Protein AF-A0A2G9RUF3-F1 (afdb_monomer_lite)

Organism: Aquarana catesbeiana (NCBI:txid8400)

Secondary structure (DSSP, 8-state):
------HHHHHHHHHT-GGGT-TTSTTTT-HHHHHHHHHHHHHHHSTTHHHHHHHHHHHHT--------PPPPP-

InterPro domains:
  IPR006578 MADF domain [PF10545] (10-46)
  IPR006578 MADF domain [PS51029] (9-75)

Radius of gyration: 19.61 Å; chains: 1; bounding box: 51×47×39 Å

Foldseek 3Di:
DFPPQDPVNLVVLQVVQCLQPPPPDPNVVPPVSNVVSVLVSCVVGGPPSVVVVVVVCVVVVPPPPPPPPDPDDDD

Structure (mmCIF, N/CA/C/O backbone):
data_AF-A0A2G9RUF3-F1
#
_entry.id   AF-A0A2G9RUF3-F1
#
loop_
_atom_site.group_PDB
_atom_site.id
_atom_site.type_symbol
_atom_site.label_atom_id
_atom_site.label_alt_id
_atom_site.label_comp_id
_atom_site.label_asym_id
_atom_site.label_entity_id
_atom_site.label_seq_id
_atom_site.pdbx_PDB_ins_code
_atom_site.Cartn_x
_atom_site.Cartn_y
_atom_site.Cartn_z
_atom_site.occupancy
_atom_site.B_iso_or_equiv
_atom_site.auth_seq_id
_atom_site.auth_comp_id
_atom_site.auth_asym_id
_atom_site.auth_atom_id
_atom_site.pdbx_PDB_model_num
ATOM 1 N N . MET A 1 1 ? 10.835 -4.633 -17.792 1.00 47.06 1 MET A N 1
ATOM 2 C CA . MET A 1 1 ? 10.234 -5.929 -17.418 1.00 47.06 1 MET A CA 1
ATOM 3 C C . MET A 1 1 ? 9.859 -5.822 -15.951 1.00 47.06 1 MET A C 1
ATOM 5 O O . MET A 1 1 ? 10.709 -5.384 -15.183 1.00 47.06 1 MET A O 1
ATOM 9 N N . ALA A 1 2 ? 8.594 -6.065 -15.589 1.00 56.25 2 ALA A N 1
ATOM 10 C CA . ALA A 1 2 ? 8.197 -6.138 -14.180 1.00 56.25 2 ALA A CA 1
ATOM 11 C C . ALA A 1 2 ? 9.033 -7.232 -13.502 1.00 56.25 2 ALA A C 1
ATOM 13 O O . ALA A 1 2 ? 9.380 -8.213 -14.163 1.00 56.25 2 ALA A O 1
ATOM 14 N N . ARG A 1 3 ? 9.426 -7.048 -12.237 1.00 58.12 3 ARG A N 1
ATOM 15 C CA . ARG A 1 3 ? 10.036 -8.162 -11.503 1.00 58.12 3 ARG A CA 1
ATOM 16 C C . ARG A 1 3 ? 8.975 -9.261 -11.428 1.00 58.12 3 ARG A C 1
ATOM 18 O O . ARG A 1 3 ? 7.811 -8.938 -11.202 1.00 58.12 3 ARG A O 1
ATOM 25 N N . ASP A 1 4 ? 9.356 -10.519 -11.629 1.00 67.50 4 ASP A N 1
ATOM 26 C CA . ASP A 1 4 ? 8.484 -11.650 -11.300 1.00 67.50 4 ASP A CA 1
ATOM 27 C C . ASP A 1 4 ? 8.307 -11.664 -9.778 1.00 67.50 4 ASP A C 1
ATOM 29 O O . ASP A 1 4 ? 9.087 -12.253 -9.031 1.00 67.50 4 ASP A O 1
ATOM 33 N N . VAL A 1 5 ? 7.337 -10.886 -9.304 1.00 72.31 5 VAL A N 1
ATOM 34 C CA . VAL A 1 5 ? 6.926 -10.862 -7.907 1.00 72.31 5 VAL A CA 1
ATOM 35 C C . VAL A 1 5 ? 5.904 -11.969 -7.752 1.00 72.31 5 VAL A C 1
ATOM 37 O O . VAL A 1 5 ? 4.830 -11.911 -8.351 1.00 72.31 5 VAL A O 1
ATOM 40 N N . SER A 1 6 ? 6.243 -12.982 -6.956 1.00 84.62 6 SER A N 1
ATOM 41 C CA . SER A 1 6 ? 5.305 -14.059 -6.666 1.00 84.62 6 SER A CA 1
ATOM 42 C C . SER A 1 6 ? 4.065 -13.513 -5.963 1.00 84.62 6 SER A C 1
ATOM 44 O O . SER A 1 6 ? 4.137 -12.524 -5.223 1.00 84.62 6 SER A O 1
ATOM 46 N N . HIS A 1 7 ? 2.926 -14.181 -6.143 1.00 84.19 7 HIS A N 1
ATOM 47 C CA . HIS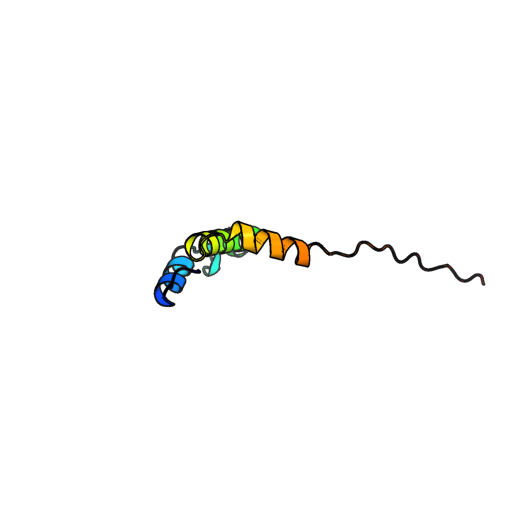 A 1 7 ? 1.678 -13.812 -5.475 1.00 84.19 7 HIS A CA 1
ATOM 48 C C . HIS A 1 7 ? 1.862 -13.715 -3.949 1.00 84.19 7 HIS A C 1
ATOM 50 O O . HIS A 1 7 ? 1.316 -12.810 -3.322 1.00 84.19 7 HIS A O 1
ATOM 56 N N . GLU A 1 8 ? 2.699 -14.570 -3.353 1.00 87.56 8 GLU A N 1
ATOM 57 C CA . GLU A 1 8 ? 3.021 -14.550 -1.923 1.00 87.56 8 GLU A CA 1
ATOM 58 C C . GLU A 1 8 ? 3.751 -13.268 -1.496 1.00 87.56 8 GLU A C 1
ATOM 60 O O . GLU A 1 8 ? 3.443 -12.712 -0.442 1.00 87.56 8 GLU A O 1
ATOM 65 N N . GLN A 1 9 ? 4.678 -12.756 -2.309 1.00 87.50 9 GLN A N 1
ATOM 66 C CA . GLN A 1 9 ? 5.378 -11.500 -2.014 1.00 87.50 9 GLN A CA 1
ATOM 67 C C . GLN A 1 9 ? 4.438 -10.302 -2.100 1.00 87.50 9 GLN A C 1
ATOM 69 O O . GLN A 1 9 ? 4.499 -9.422 -1.243 1.00 87.50 9 GLN A O 1
ATOM 74 N N . LEU A 1 10 ? 3.516 -10.283 -3.065 1.00 88.75 10 LEU A N 1
ATOM 75 C CA . LEU A 1 10 ? 2.493 -9.240 -3.117 1.00 88.75 10 LEU A CA 1
ATOM 76 C C . LEU A 1 10 ? 1.579 -9.292 -1.882 1.00 88.75 10 LEU A C 1
ATOM 78 O O . LEU A 1 10 ? 1.305 -8.255 -1.279 1.00 88.75 10 LEU A O 1
ATOM 82 N N . ILE A 1 11 ? 1.159 -10.491 -1.464 1.00 90.50 11 ILE A N 1
ATOM 83 C CA . ILE A 1 11 ? 0.361 -10.676 -0.244 1.00 90.50 11 ILE A CA 1
ATOM 84 C C . ILE A 1 11 ? 1.118 -10.144 0.979 1.00 90.50 11 ILE A C 1
ATOM 86 O O . ILE A 1 11 ? 0.526 -9.422 1.777 1.00 90.50 11 ILE A O 1
ATOM 90 N N . GLN A 1 12 ? 2.416 -10.432 1.112 1.00 91.44 12 GLN A N 1
ATOM 91 C CA . GLN A 1 12 ? 3.246 -9.916 2.208 1.00 91.44 12 GLN A CA 1
ATOM 92 C C . GLN A 1 12 ? 3.352 -8.385 2.195 1.00 91.44 12 GLN A C 1
ATOM 94 O O . GLN A 1 12 ? 3.202 -7.755 3.242 1.00 91.44 12 GLN A O 1
ATOM 99 N N . LEU A 1 13 ? 3.550 -7.777 1.021 1.00 91.44 13 LEU A N 1
ATOM 100 C CA . LEU A 1 13 ? 3.639 -6.321 0.863 1.00 91.44 13 LEU A CA 1
ATOM 101 C C . LEU A 1 13 ? 2.338 -5.603 1.239 1.00 91.44 13 LEU A C 1
ATOM 103 O O . LEU A 1 13 ? 2.382 -4.524 1.838 1.00 91.44 13 LEU A O 1
ATOM 107 N N . VAL A 1 14 ? 1.193 -6.207 0.910 1.00 91.56 14 VAL A N 1
ATOM 108 C CA . VAL A 1 14 ? -0.132 -5.708 1.300 1.00 91.56 14 VAL A CA 1
ATOM 109 C C . VAL A 1 14 ? -0.361 -5.913 2.796 1.00 91.56 14 VAL A C 1
ATOM 111 O O . VAL A 1 14 ? -0.791 -4.987 3.482 1.00 91.56 14 VAL A O 1
ATOM 114 N N . HIS A 1 15 ? -0.025 -7.089 3.335 1.00 91.31 15 HIS A N 1
ATOM 115 C CA . HIS A 1 15 ? -0.180 -7.380 4.761 1.00 91.31 15 HIS A CA 1
ATOM 116 C C . HIS A 1 15 ? 0.650 -6.449 5.649 1.00 91.31 15 HIS A C 1
ATOM 118 O O . HIS A 1 15 ? 0.168 -6.024 6.699 1.00 91.31 15 HIS A O 1
ATOM 124 N N . ALA A 1 16 ? 1.856 -6.079 5.213 1.00 91.44 16 ALA A N 1
ATOM 125 C CA . ALA A 1 16 ? 2.738 -5.153 5.920 1.00 91.44 16 ALA A CA 1
ATOM 126 C C . ALA A 1 16 ? 2.180 -3.720 6.032 1.00 91.44 16 ALA A C 1
ATOM 128 O O . ALA A 1 16 ? 2.710 -2.917 6.798 1.00 91.44 16 ALA A O 1
ATOM 129 N N . ARG A 1 17 ? 1.116 -3.382 5.290 1.00 91.75 17 ARG A N 1
ATOM 130 C CA . ARG A 1 17 ? 0.502 -2.048 5.253 1.00 91.75 17 ARG A CA 1
ATOM 131 C C . ARG A 1 17 ? -0.948 -2.114 5.757 1.00 91.75 17 ARG A C 1
ATOM 133 O O . ARG A 1 17 ? -1.869 -2.267 4.954 1.00 91.75 17 ARG A O 1
ATOM 140 N N . PRO A 1 18 ? -1.189 -1.936 7.072 1.00 89.38 18 PRO A N 1
ATOM 141 C CA . PRO A 1 18 ? -2.524 -2.042 7.673 1.00 89.38 18 PRO A CA 1
ATOM 142 C C . PRO A 1 18 ? -3.548 -1.086 7.059 1.00 89.38 18 PRO A C 1
ATOM 144 O O . PRO A 1 18 ? -4.725 -1.412 6.984 1.00 89.38 18 PRO A O 1
ATOM 147 N N . ALA A 1 19 ? -3.112 0.063 6.538 1.00 89.19 19 ALA A N 1
ATOM 148 C CA . ALA A 1 19 ? -3.978 1.004 5.830 1.00 89.19 19 ALA A CA 1
ATOM 149 C C . ALA A 1 19 ? -4.754 0.372 4.655 1.00 89.19 19 ALA A C 1
ATOM 151 O O . ALA A 1 19 ? -5.791 0.898 4.263 1.00 89.19 19 ALA A O 1
ATOM 152 N N . LEU A 1 20 ? -4.285 -0.745 4.087 1.00 89.69 20 LEU A N 1
ATOM 153 C CA . LEU A 1 20 ? -4.924 -1.394 2.940 1.00 89.69 20 LEU A CA 1
ATOM 154 C C . LEU A 1 20 ? -6.007 -2.412 3.319 1.00 89.69 20 LEU A C 1
ATOM 156 O O . LEU A 1 20 ? -6.911 -2.648 2.520 1.00 89.69 20 LEU A O 1
ATOM 160 N N . TRP A 1 21 ? -5.944 -3.002 4.514 1.00 91.00 21 TRP A N 1
ATOM 161 C CA . TRP A 1 21 ? -6.816 -4.122 4.894 1.00 91.00 21 TRP A CA 1
ATOM 162 C C . TRP A 1 21 ? -7.400 -4.015 6.309 1.00 91.00 21 TRP A C 1
ATOM 164 O O . TRP A 1 21 ? -8.480 -4.551 6.567 1.00 91.00 21 TRP A O 1
ATOM 174 N N . ASP A 1 22 ? -6.731 -3.319 7.229 1.00 90.94 22 ASP A N 1
ATOM 175 C CA . ASP A 1 22 ? -7.167 -3.190 8.614 1.00 90.94 22 ASP A CA 1
ATOM 176 C C . ASP A 1 22 ? -8.169 -2.044 8.771 1.00 90.94 22 ASP A C 1
ATOM 178 O O . ASP A 1 22 ? -7.810 -0.872 8.867 1.00 90.94 22 ASP A O 1
ATOM 182 N N . LYS A 1 23 ? -9.450 -2.402 8.892 1.00 88.00 23 LYS A N 1
ATOM 183 C CA . LYS A 1 23 ? -10.552 -1.461 9.146 1.00 88.00 23 LYS A CA 1
ATOM 184 C C . LYS A 1 23 ? -10.412 -0.675 10.451 1.00 88.00 23 LYS A C 1
ATOM 186 O O . LYS A 1 23 ? -11.100 0.328 10.618 1.00 88.00 23 LYS A O 1
ATOM 191 N N . ARG A 1 24 ? -9.588 -1.147 11.390 1.00 89.31 24 ARG A N 1
ATOM 192 C CA . ARG A 1 24 ? -9.332 -0.478 12.673 1.00 89.31 24 ARG A CA 1
ATOM 193 C C . ARG A 1 24 ? -8.235 0.578 12.548 1.00 89.31 24 ARG A C 1
ATOM 195 O O . ARG A 1 24 ? -8.123 1.423 13.432 1.00 89.31 24 ARG A O 1
ATOM 202 N N . SER A 1 25 ? -7.460 0.560 11.462 1.00 84.25 25 SER A N 1
ATOM 203 C CA . SER A 1 25 ? -6.497 1.611 11.160 1.00 84.25 25 SER A CA 1
ATOM 204 C C . SER A 1 25 ? -7.224 2.890 10.749 1.00 84.25 25 SER A C 1
ATOM 206 O O . SER A 1 25 ? -8.075 2.885 9.857 1.00 84.25 25 SER A O 1
ATOM 208 N N . ALA A 1 26 ? -6.851 4.016 11.359 1.00 83.75 26 ALA A N 1
ATOM 209 C CA . ALA A 1 26 ? -7.376 5.331 10.992 1.00 83.75 26 ALA A CA 1
ATOM 210 C C . ALA A 1 26 ? -7.107 5.668 9.511 1.00 83.75 26 ALA A C 1
ATOM 212 O O . ALA A 1 26 ? -7.892 6.361 8.864 1.00 83.75 26 ALA A O 1
ATOM 213 N N . GLU A 1 27 ? -6.022 5.130 8.954 1.00 83.88 27 GLU A N 1
ATOM 214 C CA . GLU A 1 27 ? -5.614 5.359 7.570 1.00 83.88 27 GLU A CA 1
ATOM 215 C C . GLU A 1 27 ? -6.452 4.566 6.560 1.00 83.88 27 GLU A C 1
ATOM 217 O O . GLU A 1 27 ? -6.555 4.974 5.406 1.00 83.88 27 GLU A O 1
ATOM 222 N N . TYR A 1 28 ? -7.111 3.481 6.980 1.00 85.31 28 TYR A N 1
ATOM 223 C CA . TYR A 1 28 ? -7.947 2.666 6.093 1.00 85.31 28 TYR A CA 1
ATOM 224 C C . TYR A 1 28 ? -9.174 3.425 5.582 1.00 85.31 28 TYR A C 1
ATOM 226 O O . TYR A 1 28 ? -9.577 3.282 4.425 1.00 85.31 28 TYR A O 1
ATOM 234 N N . SER A 1 29 ? -9.760 4.282 6.423 1.00 83.56 29 SER A N 1
ATOM 235 C CA . SER A 1 29 ? -10.879 5.129 6.005 1.00 83.56 29 SER A CA 1
ATOM 236 C C . SER A 1 29 ? -10.443 6.250 5.055 1.00 83.56 29 SER A C 1
ATOM 238 O O . SER A 1 29 ? -11.291 6.843 4.385 1.00 83.56 29 SER A O 1
ATOM 240 N N . ASN A 1 30 ? -9.146 6.557 4.979 1.00 87.94 30 ASN A N 1
ATOM 241 C CA . ASN A 1 30 ? -8.632 7.628 4.144 1.00 87.94 30 ASN A CA 1
ATOM 242 C C . ASN A 1 30 ? -8.283 7.090 2.749 1.00 87.94 30 ASN A C 1
ATOM 244 O O . ASN A 1 30 ? -7.349 6.312 2.559 1.00 87.94 30 ASN A O 1
ATOM 248 N N . GLN A 1 31 ? -9.044 7.519 1.741 1.00 84.75 31 GLN A N 1
ATOM 249 C CA . GLN A 1 31 ? -8.790 7.138 0.353 1.00 84.75 31 GLN A CA 1
ATOM 250 C C . GLN A 1 31 ? -7.398 7.571 -0.121 1.00 84.75 31 GLN A C 1
ATOM 252 O O . GLN A 1 31 ? -6.733 6.786 -0.787 1.00 84.75 31 GLN A O 1
ATOM 257 N N . ASN A 1 32 ? -6.943 8.770 0.252 1.00 85.00 32 ASN A N 1
ATOM 258 C CA . ASN A 1 32 ? -5.628 9.263 -0.145 1.00 85.00 32 ASN A CA 1
ATOM 259 C C . ASN A 1 32 ? -4.512 8.402 0.457 1.00 85.00 32 ASN A C 1
ATOM 261 O O . ASN A 1 32 ? -3.596 7.997 -0.251 1.00 85.00 32 ASN A O 1
ATOM 265 N N . SER A 1 33 ? -4.628 8.049 1.741 1.00 84.00 33 SER A N 1
ATOM 266 C CA . SER A 1 33 ? -3.673 7.152 2.404 1.00 84.00 33 SER A CA 1
ATOM 267 C C . SER A 1 33 ? -3.615 5.785 1.727 1.00 84.00 33 SER A C 1
ATOM 269 O O . SER A 1 33 ? -2.527 5.283 1.467 1.00 84.00 33 SER A O 1
ATOM 271 N N . ARG A 1 34 ? -4.764 5.202 1.366 1.00 86.19 34 ARG A N 1
ATOM 272 C CA . ARG A 1 34 ? -4.799 3.928 0.632 1.00 86.19 34 ARG A CA 1
ATOM 273 C C . ARG A 1 34 ? -4.144 4.023 -0.741 1.00 86.19 34 ARG A C 1
ATOM 275 O O . ARG A 1 34 ? -3.372 3.136 -1.089 1.00 86.19 34 ARG A O 1
ATOM 282 N N . SER A 1 35 ? -4.423 5.084 -1.496 1.00 85.38 35 SER A N 1
ATOM 283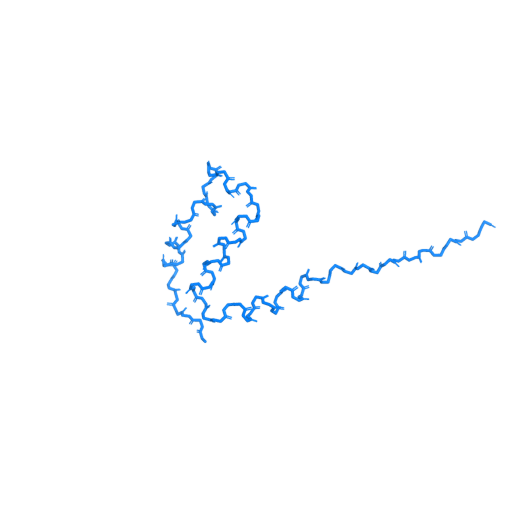 C CA . SER A 1 35 ? -3.805 5.302 -2.807 1.00 85.38 35 SER A CA 1
ATOM 284 C C . SER A 1 35 ? -2.285 5.421 -2.704 1.00 85.38 35 SER A C 1
ATOM 286 O O . SER A 1 35 ? -1.587 4.705 -3.412 1.00 85.38 35 SER A O 1
ATOM 288 N N . MET A 1 36 ? -1.772 6.224 -1.764 1.00 87.44 36 MET A N 1
ATOM 289 C CA . MET A 1 36 ? -0.326 6.361 -1.541 1.00 87.44 36 MET A CA 1
ATOM 290 C C . MET A 1 36 ? 0.325 5.020 -1.173 1.00 87.44 36 MET A C 1
ATOM 292 O O . MET A 1 36 ? 1.385 4.675 -1.684 1.00 87.44 36 MET A O 1
ATOM 296 N N . LYS A 1 37 ? -0.331 4.209 -0.333 1.00 89.44 37 LYS A N 1
ATOM 297 C CA . LYS A 1 37 ? 0.188 2.889 0.059 1.00 89.44 37 LYS A CA 1
ATOM 298 C C . LYS A 1 37 ? 0.205 1.883 -1.089 1.00 89.44 37 LYS A C 1
ATOM 300 O O . LYS A 1 37 ? 1.098 1.043 -1.132 1.00 89.44 37 LYS A O 1
ATOM 305 N N . TRP A 1 38 ? -0.743 1.969 -2.018 1.00 89.50 38 TRP A N 1
ATOM 306 C CA . TRP A 1 38 ? -0.695 1.190 -3.253 1.00 89.50 38 TRP A CA 1
ATOM 307 C C . TRP A 1 38 ? 0.415 1.663 -4.189 1.00 89.50 38 TRP A C 1
ATOM 309 O O . TRP A 1 38 ? 1.116 0.823 -4.744 1.00 89.50 38 TRP A O 1
ATOM 319 N N . GLU A 1 39 ? 0.610 2.976 -4.337 1.00 88.00 39 GLU A N 1
ATOM 320 C CA . GLU A 1 39 ? 1.714 3.529 -5.131 1.00 88.00 39 GLU A CA 1
ATOM 321 C C . GLU A 1 39 ? 3.075 3.044 -4.624 1.00 88.00 39 GLU A C 1
ATOM 323 O O . GLU A 1 39 ? 3.864 2.559 -5.430 1.00 88.00 39 GLU A O 1
ATOM 328 N N . GLU A 1 40 ? 3.304 3.050 -3.305 1.00 87.81 40 GLU A N 1
ATOM 329 C CA . GLU A 1 40 ? 4.514 2.474 -2.697 1.00 87.81 40 GLU A CA 1
ATOM 330 C C . GLU A 1 40 ? 4.720 1.001 -3.104 1.00 87.81 40 GLU A C 1
ATOM 332 O O . GLU A 1 40 ? 5.811 0.616 -3.519 1.00 87.81 40 GLU A O 1
ATOM 337 N N . ILE A 1 41 ? 3.670 0.167 -3.028 1.00 89.44 41 ILE A N 1
ATOM 338 C CA . ILE A 1 41 ? 3.756 -1.246 -3.439 1.00 89.44 41 ILE A CA 1
ATOM 339 C C . ILE A 1 41 ? 4.121 -1.344 -4.921 1.00 89.44 41 ILE A C 1
ATOM 341 O O . ILE A 1 41 ? 4.978 -2.147 -5.291 1.00 89.44 41 ILE A O 1
ATOM 345 N N . PHE A 1 42 ? 3.491 -0.541 -5.779 1.00 85.31 42 PHE A N 1
ATOM 346 C CA . PHE A 1 42 ? 3.740 -0.591 -7.214 1.00 85.31 42 PHE A CA 1
ATOM 347 C C . PHE A 1 42 ? 5.149 -0.138 -7.602 1.00 85.31 42 PHE A C 1
ATOM 349 O O . PHE A 1 42 ? 5.730 -0.738 -8.508 1.00 85.31 42 PHE A O 1
ATOM 356 N N . GLU A 1 43 ? 5.722 0.849 -6.910 1.00 84.69 43 GLU A N 1
ATOM 357 C CA . GLU A 1 43 ? 7.128 1.237 -7.077 1.00 84.69 43 GLU A CA 1
ATOM 358 C C . GLU A 1 43 ? 8.092 0.104 -6.711 1.00 84.69 43 GLU A C 1
ATOM 360 O O . GLU A 1 43 ? 9.097 -0.104 -7.395 1.00 84.69 43 GLU A O 1
ATOM 365 N N . GLU A 1 44 ? 7.774 -0.668 -5.670 1.00 84.19 44 GLU A N 1
ATOM 366 C CA . GLU A 1 44 ? 8.598 -1.801 -5.245 1.00 84.19 44 GLU A CA 1
ATOM 367 C C . GLU A 1 44 ? 8.521 -2.988 -6.220 1.00 84.19 44 GLU A C 1
ATOM 369 O O . GLU A 1 44 ? 9.551 -3.601 -6.546 1.00 84.19 44 GLU A O 1
ATOM 374 N N . VAL A 1 45 ? 7.315 -3.312 -6.709 1.00 85.69 45 VAL A N 1
ATOM 375 C CA . VAL A 1 45 ? 7.089 -4.482 -7.576 1.00 85.69 45 VAL A CA 1
ATOM 376 C C . VAL A 1 45 ? 7.395 -4.214 -9.051 1.00 85.69 45 VAL A C 1
ATOM 378 O O . VAL A 1 45 ? 7.829 -5.115 -9.774 1.00 85.69 45 VAL A O 1
ATOM 381 N N . THR A 1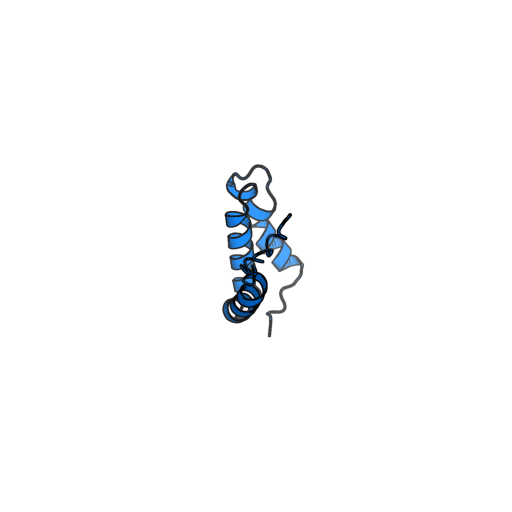 46 ? 7.212 -2.974 -9.510 1.00 80.69 46 THR A N 1
ATOM 382 C CA . THR A 1 46 ? 7.339 -2.603 -10.922 1.00 80.69 46 THR A CA 1
ATOM 383 C C . THR A 1 46 ? 8.473 -1.600 -11.118 1.00 80.69 46 THR A C 1
ATOM 385 O O . THR A 1 46 ? 8.328 -0.414 -10.814 1.00 80.69 46 THR A O 1
ATOM 388 N N . PRO A 1 47 ? 9.595 -2.020 -11.728 1.00 73.56 47 PRO A N 1
ATOM 389 C CA . PRO A 1 47 ? 10.617 -1.089 -12.172 1.00 73.56 47 PRO A CA 1
ATOM 390 C C . PRO A 1 47 ? 10.010 -0.077 -13.148 1.00 73.56 47 PRO A C 1
ATOM 392 O O . PRO A 1 47 ? 9.335 -0.463 -14.104 1.00 73.56 47 PRO A O 1
ATOM 395 N N . ASN A 1 48 ? 10.297 1.209 -12.936 1.00 71.81 48 ASN A N 1
ATOM 396 C CA . ASN A 1 48 ? 9.786 2.319 -13.745 1.00 71.81 48 ASN A CA 1
ATOM 397 C C . ASN A 1 48 ? 8.267 2.585 -13.601 1.00 71.81 48 ASN A C 1
ATOM 399 O O . ASN A 1 48 ? 7.643 3.120 -14.522 1.00 71.81 48 ASN A O 1
ATOM 403 N N . TRP A 1 49 ? 7.674 2.253 -12.443 1.00 73.62 49 TRP A N 1
ATOM 404 C CA . TRP A 1 49 ? 6.265 2.534 -12.132 1.00 73.62 49 TRP A CA 1
ATOM 405 C C . TRP A 1 49 ? 5.868 3.993 -12.379 1.00 73.62 49 TRP A C 1
ATOM 407 O O . TRP A 1 49 ? 4.877 4.238 -13.056 1.00 73.62 49 TRP A O 1
ATOM 417 N N . LEU A 1 50 ? 6.666 4.967 -11.931 1.00 69.56 50 LEU A N 1
ATOM 418 C CA . LEU A 1 50 ? 6.381 6.398 -12.117 1.00 69.56 50 LEU A CA 1
ATOM 419 C C . LEU A 1 50 ? 6.199 6.791 -13.594 1.00 69.56 50 LEU A C 1
ATOM 421 O O . LEU A 1 50 ? 5.342 7.609 -13.929 1.00 69.56 50 LEU A O 1
ATOM 425 N N . SER A 1 51 ? 6.959 6.177 -14.506 1.00 69.81 51 SER A N 1
ATOM 426 C CA . SER A 1 51 ? 6.824 6.415 -15.949 1.00 69.81 51 SER A CA 1
ATOM 427 C C . SER A 1 51 ? 5.516 5.841 -16.514 1.00 69.81 51 SER A C 1
ATOM 429 O O . SER A 1 51 ? 4.919 6.438 -17.412 1.00 69.81 51 SER A O 1
ATOM 431 N N . LEU A 1 52 ? 5.028 4.727 -15.957 1.00 65.94 52 LEU A N 1
ATOM 432 C CA . LEU A 1 52 ? 3.740 4.118 -16.308 1.00 65.94 52 LEU A CA 1
ATOM 433 C C . LEU A 1 52 ? 2.555 4.853 -15.657 1.00 65.94 52 LEU A C 1
ATOM 435 O O . LEU A 1 52 ? 1.549 5.098 -16.320 1.00 65.94 52 LEU A O 1
ATOM 439 N N . SER A 1 53 ? 2.693 5.267 -14.397 1.00 65.38 53 SER A N 1
ATOM 440 C CA . SER A 1 53 ? 1.669 5.985 -13.631 1.00 65.38 53 SER A CA 1
ATOM 441 C C . SER A 1 53 ? 1.384 7.375 -14.216 1.00 65.38 53 SER A C 1
ATOM 443 O O . SER A 1 53 ? 0.228 7.728 -14.452 1.00 65.38 53 SER A O 1
ATOM 445 N N . ASN A 1 54 ? 2.422 8.119 -14.623 1.00 58.84 54 ASN A N 1
ATOM 446 C CA . ASN A 1 54 ? 2.261 9.402 -15.322 1.00 58.84 54 ASN A CA 1
ATOM 447 C C . ASN A 1 54 ? 1.479 9.278 -16.639 1.00 58.84 54 ASN A C 1
ATOM 449 O O . ASN A 1 54 ? 0.797 10.214 -17.062 1.00 58.84 54 ASN A O 1
ATOM 453 N N . ARG A 1 55 ? 1.543 8.116 -17.296 1.00 54.50 55 ARG A N 1
ATOM 454 C CA . ARG A 1 55 ? 0.746 7.831 -18.492 1.00 54.50 55 ARG A CA 1
ATOM 455 C C . ARG A 1 55 ? -0.728 7.579 -18.147 1.00 54.50 55 ARG A C 1
ATOM 457 O O . ARG A 1 55 ? -1.587 7.916 -18.953 1.00 54.50 55 ARG A O 1
ATOM 464 N N . HIS A 1 56 ? -1.022 7.062 -16.954 1.00 51.78 56 HIS A N 1
ATOM 465 C CA . HIS A 1 56 ? -2.376 6.784 -16.468 1.00 51.78 56 HIS A CA 1
ATOM 466 C C . HIS A 1 56 ? -3.076 8.033 -15.894 1.00 51.78 56 HIS A C 1
ATOM 468 O O . HIS A 1 56 ? -4.259 8.253 -16.152 1.00 51.78 56 HIS A O 1
ATOM 474 N N . HIS A 1 57 ? -2.344 8.925 -15.214 1.00 50.53 57 HIS A N 1
ATOM 475 C CA . HIS A 1 57 ? -2.888 10.201 -14.716 1.00 50.53 57 HIS A CA 1
ATOM 476 C C . HIS A 1 57 ? -3.297 11.157 -15.847 1.00 50.53 57 HIS A C 1
ATOM 478 O O . HIS A 1 57 ? -4.229 11.940 -15.682 1.00 50.53 57 HIS A O 1
ATOM 484 N N . ARG A 1 58 ? -2.670 11.053 -17.028 1.00 47.81 58 ARG A N 1
ATOM 485 C CA . ARG A 1 58 ? -3.111 11.780 -18.233 1.00 47.81 58 ARG A CA 1
ATOM 486 C C . ARG A 1 58 ? -4.463 11.299 -18.763 1.00 47.81 58 ARG A C 1
ATOM 488 O O . ARG A 1 58 ? -5.151 12.087 -19.392 1.00 47.81 58 ARG A O 1
ATOM 495 N N . ILE A 1 59 ? -4.847 10.050 -18.493 1.00 50.03 59 IL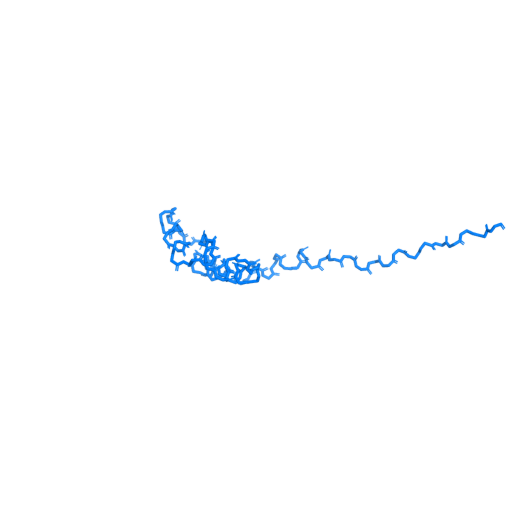E A N 1
ATOM 496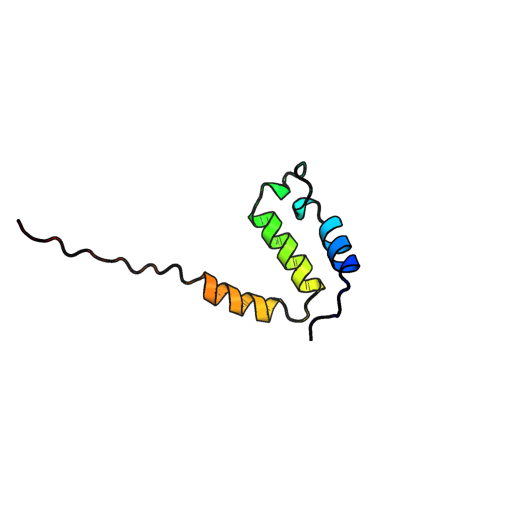 C CA . ILE A 1 59 ? -6.117 9.463 -18.951 1.00 50.03 59 ILE A CA 1
ATOM 497 C C . ILE A 1 59 ? -7.244 9.768 -17.951 1.00 50.03 59 ILE A C 1
ATOM 499 O O . ILE A 1 59 ? -8.361 10.072 -18.347 1.00 50.03 59 ILE A O 1
ATOM 503 N N . HIS A 1 60 ? -6.953 9.771 -16.645 1.00 45.00 60 HIS A N 1
ATOM 504 C CA . HIS A 1 60 ? -7.934 10.137 -15.611 1.00 45.00 60 HIS A CA 1
ATOM 505 C C . HIS A 1 60 ? -8.066 11.655 -15.362 1.00 45.00 60 HIS A C 1
ATOM 507 O O . HIS A 1 60 ? -8.955 12.081 -14.622 1.00 45.00 60 HIS A O 1
ATOM 513 N N . GLY A 1 61 ? -7.195 12.467 -15.972 1.00 40.47 61 GLY A N 1
ATOM 514 C CA . GLY A 1 61 ? -7.216 13.931 -15.917 1.00 40.47 61 GLY A CA 1
ATOM 515 C C . GLY A 1 61 ? -8.212 14.604 -16.868 1.00 40.47 61 GLY A C 1
ATOM 516 O O . GLY A 1 61 ? -8.481 15.790 -16.691 1.00 40.47 61 GLY A O 1
ATOM 517 N N . GLU A 1 62 ? -8.818 13.883 -17.819 1.00 43.94 62 GLU A N 1
ATOM 518 C CA . GLU A 1 62 ? -9.940 14.393 -18.625 1.00 43.94 62 GLU A CA 1
ATOM 519 C C . GLU A 1 62 ? -11.243 14.381 -17.809 1.00 43.94 62 GLU A C 1
ATOM 521 O O . GLU A 1 62 ? -12.231 13.716 -18.115 1.00 43.94 62 GLU A O 1
ATOM 526 N N . LYS A 1 63 ? -11.279 15.187 -16.746 1.00 43.66 63 LYS A N 1
ATOM 527 C CA . LYS A 1 63 ? -12.536 15.829 -16.371 1.00 43.66 63 LYS A CA 1
ATOM 528 C C . LYS A 1 63 ? -12.751 16.937 -17.391 1.00 43.66 63 LYS A C 1
ATOM 530 O O . LYS A 1 63 ? -12.283 18.054 -17.188 1.00 43.66 63 LYS A O 1
ATOM 535 N N . ASN A 1 64 ? -13.415 16.596 -18.495 1.00 40.81 64 ASN A N 1
ATOM 536 C CA . ASN A 1 64 ? -13.930 17.557 -19.462 1.00 40.81 64 ASN A CA 1
ATOM 537 C C . ASN A 1 64 ? -14.706 18.642 -18.710 1.00 40.81 64 ASN A C 1
ATOM 539 O O . ASN A 1 64 ? -15.837 18.440 -18.275 1.00 40.81 64 ASN A O 1
ATOM 543 N N . HIS A 1 65 ? -14.065 19.793 -18.535 1.00 43.62 65 HIS A N 1
ATOM 544 C CA . HIS A 1 65 ? -14.696 21.041 -18.136 1.00 43.62 65 HIS A CA 1
ATOM 545 C C . HIS A 1 65 ? -15.150 21.786 -19.399 1.00 43.62 65 HIS A C 1
ATOM 547 O O . HIS A 1 65 ? -14.981 22.997 -19.512 1.00 43.62 65 HIS A O 1
ATOM 553 N N . ASP A 1 66 ? -15.744 21.071 -20.356 1.00 46.69 66 ASP A N 1
ATOM 554 C CA . ASP A 1 66 ? -16.547 21.713 -21.384 1.00 46.69 66 ASP A CA 1
ATOM 555 C C . ASP A 1 66 ? -17.842 22.162 -20.720 1.00 46.69 66 ASP A C 1
ATOM 557 O O . ASP A 1 66 ? -18.772 21.391 -20.467 1.00 46.69 66 ASP A O 1
ATOM 561 N N . LYS A 1 67 ? -17.872 23.447 -20.370 1.00 45.12 67 LYS A N 1
ATOM 562 C CA . LYS A 1 67 ? -19.111 24.154 -20.083 1.00 45.12 67 LYS A CA 1
ATOM 563 C C . LYS A 1 67 ? -19.975 24.038 -21.338 1.00 45.12 67 LYS A C 1
ATOM 565 O O . LYS A 1 67 ? -19.780 24.784 -22.290 1.00 45.12 67 LYS A O 1
ATOM 570 N N . VAL A 1 68 ? -20.921 23.103 -21.345 1.00 49.06 68 VAL A N 1
ATOM 571 C CA . VAL A 1 68 ? -21.987 23.088 -22.347 1.00 49.06 68 VAL A CA 1
ATOM 572 C C . VAL A 1 68 ? -22.873 24.290 -22.046 1.00 49.06 68 VAL A C 1
ATOM 574 O O . VAL A 1 68 ? -23.747 24.249 -21.180 1.00 49.06 68 VAL A O 1
ATOM 577 N N . GLU A 1 69 ? -22.589 25.404 -22.711 1.00 47.81 69 GLU A N 1
ATOM 578 C CA . GLU A 1 69 ? -23.455 26.571 -22.718 1.00 47.81 69 GLU A CA 1
ATOM 579 C C . GLU A 1 69 ? -24.727 26.186 -23.486 1.00 47.81 69 GLU A C 1
ATOM 581 O O . GLU A 1 69 ? -24.737 26.068 -24.709 1.00 47.81 69 GLU A O 1
ATOM 586 N N . ILE A 1 70 ? -25.798 25.885 -22.751 1.00 56.94 70 ILE A N 1
ATOM 587 C CA . ILE A 1 70 ? -27.109 25.590 -23.332 1.00 56.94 70 ILE A CA 1
ATOM 588 C C . ILE A 1 70 ? -27.657 26.915 -23.885 1.00 56.94 70 ILE A C 1
ATOM 590 O O . ILE A 1 70 ? -27.910 27.826 -23.087 1.00 56.94 70 ILE A O 1
ATOM 594 N N . PRO A 1 71 ? -27.886 27.067 -25.203 1.00 50.88 71 PRO A N 1
ATOM 595 C CA . PRO A 1 71 ? -28.498 28.282 -25.715 1.00 50.88 71 PRO A CA 1
ATOM 596 C C . PRO A 1 71 ? -29.935 28.354 -25.188 1.00 50.88 71 PRO A C 1
ATOM 598 O O . PRO A 1 71 ? -30.749 27.452 -25.412 1.00 50.88 71 PRO A O 1
ATOM 601 N N . LYS A 1 72 ? -30.255 29.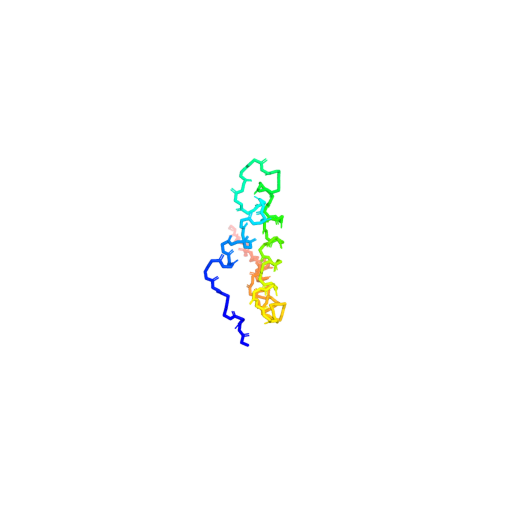423 -24.448 1.00 57.97 72 LYS A N 1
ATOM 602 C CA . LYS A 1 72 ? -31.623 29.685 -23.990 1.00 57.97 72 LYS A CA 1
ATOM 603 C C . LYS A 1 72 ? -32.505 29.916 -25.217 1.00 57.97 72 LYS A C 1
ATOM 605 O O . LYS A 1 72 ? -32.286 30.868 -25.960 1.00 57.97 72 LYS A O 1
ATOM 610 N N . ARG A 1 73 ? -33.498 29.047 -25.429 1.00 49.41 73 ARG A N 1
ATOM 611 C CA . ARG A 1 73 ? -34.555 29.296 -26.420 1.00 49.41 73 ARG A CA 1
ATOM 612 C C . ARG A 1 73 ? -35.367 30.519 -25.973 1.00 49.41 73 ARG A C 1
ATOM 614 O O . ARG A 1 73 ? -35.742 30.558 -24.799 1.00 49.41 73 ARG A O 1
ATOM 621 N N . PRO A 1 74 ? -35.636 31.492 -26.856 1.00 57.81 74 PRO A N 1
ATOM 622 C CA . PRO A 1 74 ? -36.601 32.539 -26.556 1.00 57.81 74 PRO A CA 1
ATOM 623 C C . PRO A 1 74 ? -38.021 31.946 -26.520 1.00 57.81 74 PRO A C 1
ATOM 625 O O . PRO A 1 74 ? -38.290 30.955 -27.205 1.00 57.81 74 PRO A O 1
ATOM 628 N N . LEU A 1 75 ? -38.871 32.530 -25.668 1.00 56.50 75 LEU A N 1
ATOM 629 C CA . LEU A 1 75 ? -40.310 32.252 -25.580 1.00 56.50 75 LEU A CA 1
ATOM 630 C C . LEU A 1 75 ? -41.046 32.763 -26.821 1.00 56.50 75 LEU A C 1
ATOM 632 O O . LEU A 1 75 ? -40.660 33.851 -27.308 1.00 56.50 75 LEU A O 1
#

Sequence (75 aa):
MARDVSHEQLIQLVHARPALWDKRSAEYSNQNSRSMKWEEIFEEVTPNWLSLSNRHHRIHGEKNHDKVEIPKRPL

pLDDT: mean 72.88, std 17.54, range [40.47, 91.75]